Protein AF-W2TLB5-F1 (afdb_monomer_lite)

Structure (mmCIF, N/CA/C/O backbone):
data_AF-W2TLB5-F1
#
_entry.id   AF-W2TLB5-F1
#
loop_
_atom_site.group_PDB
_atom_site.id
_atom_site.type_symbol
_atom_site.label_atom_id
_atom_site.label_alt_id
_atom_site.label_comp_id
_atom_site.label_asym_id
_atom_site.label_entity_id
_atom_site.label_seq_id
_atom_site.pdbx_PDB_ins_code
_atom_site.Cartn_x
_atom_site.Cartn_y
_atom_site.Cartn_z
_atom_site.occupancy
_atom_site.B_iso_or_equiv
_atom_site.auth_seq_id
_atom_site.auth_comp_id
_atom_site.auth_asym_id
_atom_site.auth_atom_id
_atom_site.pdbx_PDB_model_num
ATOM 1 N N . MET A 1 1 ? 9.230 -9.023 -12.240 1.00 30.73 1 MET A N 1
ATOM 2 C CA . MET A 1 1 ? 8.510 -8.223 -13.247 1.00 30.73 1 MET A CA 1
ATOM 3 C C . MET A 1 1 ? 8.762 -6.782 -12.864 1.00 30.73 1 MET A C 1
ATOM 5 O O . MET A 1 1 ? 8.308 -6.363 -11.809 1.00 30.73 1 MET A O 1
ATOM 9 N N . GLU A 1 2 ? 9.669 -6.144 -13.596 1.00 26.75 2 GLU A N 1
ATOM 10 C CA . GLU A 1 2 ? 10.230 -4.822 -13.300 1.00 26.75 2 GLU A CA 1
ATOM 11 C C . GLU A 1 2 ? 9.150 -3.736 -13.333 1.00 26.75 2 GLU A C 1
ATOM 13 O O . GLU A 1 2 ? 8.448 -3.590 -14.330 1.00 26.75 2 GLU A O 1
ATOM 18 N N . LEU A 1 3 ? 9.046 -2.972 -12.246 1.00 31.08 3 LEU A N 1
ATOM 19 C CA . LEU A 1 3 ? 8.387 -1.671 -12.216 1.00 31.08 3 LEU A CA 1
ATOM 20 C C . LEU A 1 3 ? 9.500 -0.625 -12.317 1.00 31.08 3 LEU A C 1
ATOM 22 O O . LEU A 1 3 ? 10.243 -0.410 -11.364 1.00 31.08 3 LEU A O 1
ATOM 26 N N . LYS A 1 4 ? 9.658 -0.026 -13.499 1.00 30.33 4 LYS A N 1
ATOM 27 C CA . LYS A 1 4 ? 10.427 1.207 -13.677 1.00 30.33 4 LYS A CA 1
ATOM 28 C C . LYS A 1 4 ? 9.431 2.354 -13.724 1.00 30.33 4 LYS A C 1
ATOM 30 O O . LYS A 1 4 ? 8.693 2.474 -14.696 1.00 30.33 4 LYS A O 1
ATOM 35 N N . GLU A 1 5 ? 9.430 3.181 -12.691 1.00 35.03 5 GLU A N 1
ATOM 36 C CA . GLU A 1 5 ? 8.847 4.517 -12.741 1.00 35.03 5 GLU A CA 1
ATOM 37 C C . GLU A 1 5 ? 9.928 5.475 -12.228 1.00 35.03 5 GLU A C 1
ATOM 39 O O . GLU A 1 5 ? 10.358 5.386 -11.078 1.00 35.03 5 GLU A O 1
ATOM 44 N N . GLU A 1 6 ? 10.473 6.295 -13.127 1.00 36.09 6 GLU A N 1
ATOM 45 C CA . GLU A 1 6 ? 11.541 7.243 -12.809 1.00 36.09 6 GLU A CA 1
ATOM 46 C C . GLU A 1 6 ? 10.937 8.481 -12.132 1.00 36.09 6 GLU A C 1
ATOM 48 O O . GLU A 1 6 ? 10.129 9.193 -12.727 1.00 36.09 6 GLU A O 1
ATOM 53 N N . LEU A 1 7 ? 11.323 8.739 -10.880 1.00 37.72 7 LEU A N 1
ATOM 54 C CA . LEU A 1 7 ? 10.986 9.966 -10.154 1.00 37.72 7 LEU A CA 1
ATOM 55 C C . LEU A 1 7 ? 12.040 11.051 -10.444 1.00 37.72 7 LEU A C 1
ATOM 57 O O . LEU A 1 7 ? 13.230 10.795 -10.244 1.00 37.72 7 LEU A O 1
ATOM 61 N N . PRO A 1 8 ? 11.655 12.274 -10.859 1.00 39.88 8 PRO A N 1
ATOM 62 C CA . PRO A 1 8 ? 12.594 13.383 -10.954 1.00 39.88 8 PRO A CA 1
ATOM 63 C C . PRO A 1 8 ? 13.006 13.868 -9.558 1.00 39.88 8 PRO A C 1
ATOM 65 O O . PRO A 1 8 ? 12.183 14.049 -8.661 1.00 39.88 8 PRO A O 1
ATOM 68 N N . ALA A 1 9 ? 14.312 14.083 -9.399 1.00 42.25 9 ALA A N 1
ATOM 69 C CA . ALA A 1 9 ? 14.950 14.576 -8.190 1.00 42.25 9 ALA A CA 1
ATOM 70 C C . ALA A 1 9 ? 14.426 15.972 -7.799 1.00 42.25 9 ALA A C 1
ATOM 72 O O . ALA A 1 9 ? 14.805 16.981 -8.391 1.00 42.25 9 ALA A O 1
ATOM 73 N N . GLY A 1 10 ? 13.581 16.016 -6.769 1.00 33.44 10 GLY A N 1
ATOM 74 C CA . GLY A 1 10 ? 13.267 17.203 -5.979 1.00 33.44 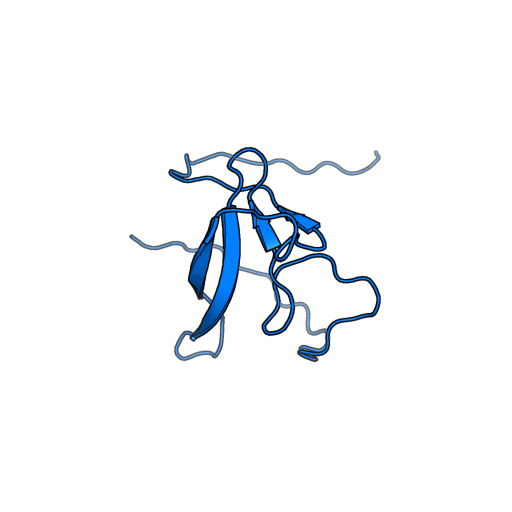10 GLY A CA 1
ATOM 75 C C . GLY A 1 10 ? 13.793 16.995 -4.564 1.00 33.44 10 GLY A C 1
ATOM 76 O O . GLY A 1 10 ? 13.237 16.225 -3.786 1.00 33.44 10 GLY A O 1
ATOM 77 N N . SER A 1 11 ? 14.923 17.618 -4.254 1.00 43.81 11 SER A N 1
ATOM 78 C CA . SER A 1 11 ? 15.571 17.578 -2.947 1.00 43.81 11 SER A CA 1
ATOM 79 C C . SER A 1 11 ? 14.804 18.425 -1.930 1.00 43.81 11 SER A C 1
ATOM 81 O O . SER A 1 11 ? 15.080 19.615 -1.817 1.00 43.81 11 SER A O 1
ATOM 83 N N . GLU A 1 12 ? 13.884 17.814 -1.175 1.00 36.16 12 GLU A N 1
ATOM 84 C CA . GLU A 1 12 ? 13.192 18.442 -0.038 1.00 36.16 12 GLU A CA 1
ATOM 85 C C . GLU A 1 12 ? 13.002 17.420 1.108 1.00 36.16 12 GLU A C 1
ATOM 87 O O . GLU A 1 12 ? 12.168 16.526 1.043 1.00 36.16 12 GLU A O 1
ATOM 92 N N . ASN A 1 13 ? 13.849 17.532 2.138 1.00 32.00 13 ASN A N 1
ATOM 93 C CA . ASN A 1 13 ? 13.729 17.000 3.507 1.00 32.00 13 ASN A CA 1
ATOM 94 C C . ASN A 1 13 ? 12.941 15.685 3.726 1.00 32.00 13 ASN A C 1
ATOM 96 O O . ASN A 1 13 ? 11.763 15.693 4.078 1.00 32.00 13 ASN A O 1
ATOM 100 N N . VAL A 1 14 ? 13.644 14.544 3.715 1.00 37.28 14 VAL A N 1
ATOM 101 C CA . VAL A 1 14 ? 13.158 13.290 4.326 1.00 37.28 14 VAL A CA 1
ATOM 102 C C . VAL A 1 14 ? 13.305 13.384 5.850 1.00 37.28 14 VAL A C 1
ATOM 104 O O . VAL A 1 14 ? 14.133 12.724 6.476 1.00 37.28 14 VAL A O 1
ATOM 107 N N . THR A 1 15 ? 12.502 14.234 6.482 1.00 31.31 15 THR A N 1
ATOM 108 C CA . THR A 1 15 ? 12.204 14.089 7.907 1.00 31.31 15 THR A CA 1
ATOM 109 C C . THR A 1 15 ? 11.056 13.102 8.027 1.00 31.31 15 THR A C 1
ATOM 111 O O . THR A 1 15 ? 9.914 13.426 7.723 1.00 31.31 15 THR A O 1
ATOM 114 N N . GLY A 1 16 ? 11.350 11.887 8.495 1.00 42.69 16 GLY A N 1
ATOM 115 C CA . GLY A 1 16 ? 10.364 10.854 8.848 1.00 42.69 16 GLY A CA 1
ATOM 116 C C . GLY A 1 16 ? 9.481 11.218 10.052 1.00 42.69 16 GLY A C 1
ATOM 117 O O . GLY A 1 16 ? 9.102 10.342 10.825 1.00 42.69 16 GLY A O 1
ATOM 118 N N . GLN A 1 17 ? 9.192 12.504 10.248 1.00 39.25 17 GLN A N 1
ATOM 119 C CA . GLN A 1 17 ? 8.313 13.020 11.282 1.00 39.25 17 GLN A CA 1
ATOM 120 C C . GLN A 1 17 ? 6.963 13.355 10.661 1.00 39.25 17 GLN A C 1
ATOM 122 O O . GLN A 1 17 ? 6.856 14.148 9.732 1.00 39.25 17 GLN A O 1
ATOM 127 N N . CYS A 1 18 ? 5.931 12.707 11.197 1.00 47.97 18 CYS A N 1
ATOM 128 C CA . CYS A 1 18 ? 4.541 12.901 10.819 1.00 47.97 18 CYS A CA 1
ATOM 129 C C . CYS A 1 18 ? 4.168 14.383 11.003 1.00 47.97 18 CYS A C 1
ATOM 131 O O . CYS A 1 18 ? 3.983 14.845 12.132 1.00 47.97 18 CYS A O 1
ATOM 133 N N . GLU A 1 19 ? 4.082 15.143 9.910 1.00 56.66 19 GLU A N 1
ATOM 134 C CA . GLU A 1 19 ? 3.587 16.517 9.962 1.00 56.66 19 GLU A CA 1
ATOM 135 C C . GLU A 1 19 ? 2.159 16.524 10.523 1.00 56.66 19 GLU A C 1
ATOM 137 O O . GLU A 1 19 ? 1.357 15.626 10.237 1.00 56.66 19 GLU A O 1
ATOM 142 N N . LYS A 1 20 ? 1.825 17.529 11.347 1.00 52.38 20 LYS A N 1
ATOM 143 C CA . LYS A 1 20 ? 0.498 17.693 11.968 1.00 52.38 20 LYS A CA 1
ATOM 144 C C . LYS A 1 20 ? -0.572 17.908 10.887 1.00 52.38 20 LYS A C 1
ATOM 146 O O . LYS A 1 20 ? -0.959 19.030 10.592 1.00 52.38 20 LYS A O 1
ATOM 151 N N . GLY A 1 21 ? -1.049 16.820 10.292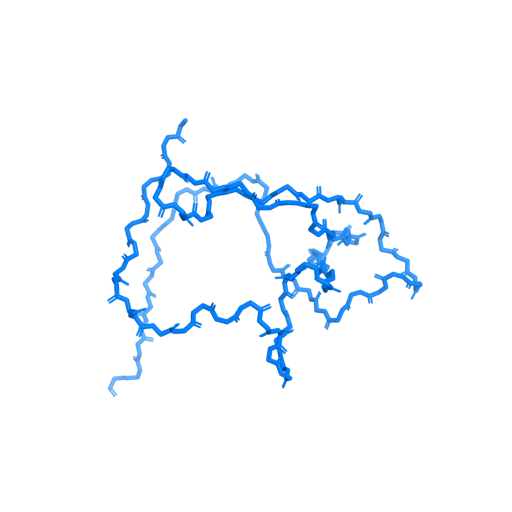 1.00 60.75 21 GLY A N 1
ATOM 152 C CA . GLY A 1 21 ? -1.970 16.839 9.155 1.00 60.75 21 GLY A CA 1
ATOM 153 C C . GLY A 1 21 ? -1.799 15.669 8.187 1.00 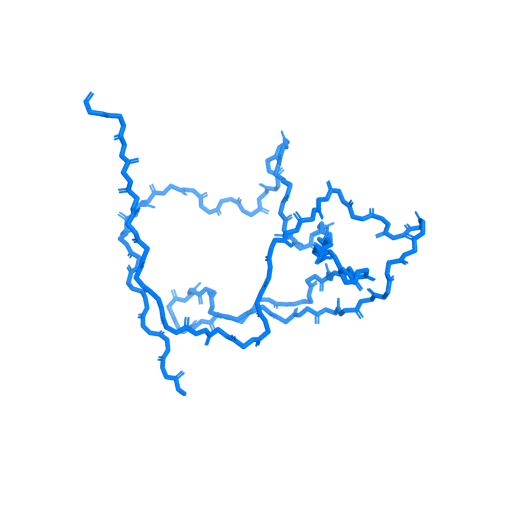60.75 21 GLY A C 1
ATOM 154 O O . GLY A 1 21 ? -2.691 15.435 7.371 1.00 60.75 21 GLY A O 1
ATOM 155 N N . PHE A 1 22 ? -0.714 14.896 8.291 1.00 69.25 22 PHE A N 1
ATOM 156 C CA . PHE A 1 22 ? -0.448 13.791 7.378 1.00 69.25 22 PHE A CA 1
ATOM 157 C C . PHE A 1 22 ? -1.382 12.596 7.632 1.00 69.25 22 PHE A C 1
ATOM 159 O O . PHE A 1 22 ? -1.288 11.870 8.621 1.00 69.25 22 PHE A O 1
ATOM 166 N N . ARG A 1 23 ? -2.324 12.391 6.709 1.00 71.38 23 ARG A N 1
ATOM 167 C CA . ARG A 1 23 ? -3.390 11.375 6.776 1.00 71.38 23 ARG A CA 1
ATOM 168 C C . ARG A 1 23 ? -3.109 10.177 5.860 1.00 71.38 23 ARG A C 1
ATOM 170 O O . ARG A 1 23 ? -3.998 9.714 5.154 1.00 71.38 23 ARG A O 1
ATOM 177 N N . ARG A 1 24 ? -1.864 9.700 5.814 1.00 79.69 24 ARG A N 1
ATOM 178 C CA . ARG A 1 24 ? -1.468 8.500 5.046 1.00 79.69 24 ARG A CA 1
ATOM 179 C C . ARG A 1 24 ? -0.758 7.494 5.960 1.00 79.69 24 ARG A C 1
ATOM 181 O O . ARG A 1 24 ? -0.639 7.742 7.160 1.00 79.69 24 ARG A O 1
ATOM 188 N N . LEU A 1 25 ? -0.365 6.348 5.403 1.00 81.31 25 LEU A N 1
ATOM 189 C CA . LEU A 1 25 ? 0.356 5.298 6.124 1.00 81.31 25 LEU A CA 1
ATOM 190 C C . LEU A 1 25 ? 1.715 5.824 6.598 1.00 81.31 25 LEU A C 1
ATOM 192 O O . LEU A 1 25 ? 2.484 6.349 5.794 1.00 81.31 25 LEU A O 1
ATOM 196 N N . THR A 1 26 ? 2.008 5.661 7.885 1.00 82.44 26 THR A N 1
ATOM 197 C CA . THR A 1 26 ? 3.341 5.893 8.461 1.00 82.44 26 THR A CA 1
ATOM 198 C C . THR A 1 26 ? 3.678 4.764 9.434 1.00 82.44 26 THR A C 1
ATOM 200 O O . THR A 1 26 ? 2.831 3.914 9.716 1.00 82.44 26 THR A O 1
ATOM 203 N N . LYS A 1 27 ? 4.908 4.744 9.964 1.00 79.44 27 LYS A N 1
ATOM 204 C CA . LYS A 1 27 ? 5.334 3.753 10.971 1.00 79.44 27 LYS A CA 1
ATOM 205 C C . LYS A 1 27 ? 4.412 3.729 12.193 1.00 79.44 27 LYS A C 1
ATOM 207 O O . LYS A 1 27 ? 4.092 2.656 12.689 1.00 79.44 27 LYS A O 1
ATOM 212 N N . ASP A 1 28 ? 3.921 4.897 12.596 1.00 80.31 28 ASP A N 1
ATOM 213 C CA . ASP A 1 28 ? 3.097 5.057 13.797 1.00 80.31 28 ASP A CA 1
ATOM 214 C C . ASP A 1 28 ? 1.599 5.211 13.492 1.00 80.31 28 ASP A C 1
ATOM 216 O O . ASP A 1 28 ? 0.773 5.223 14.406 1.00 80.31 28 ASP A O 1
ATOM 220 N N . GLN A 1 29 ? 1.225 5.362 12.216 1.00 84.00 29 GLN A N 1
ATOM 221 C CA . GLN A 1 29 ? -0.153 5.615 11.809 1.00 84.00 29 GLN A CA 1
ATOM 222 C C . GLN A 1 29 ? -0.667 4.532 10.859 1.00 84.00 29 GLN A C 1
ATOM 224 O O . GLN A 1 29 ? -0.233 4.475 9.705 1.00 84.00 29 GLN A O 1
ATOM 229 N N . PRO A 1 30 ? -1.659 3.735 11.291 1.00 88.12 30 PRO A N 1
ATOM 230 C CA . PRO A 1 30 ? -2.312 2.785 10.413 1.00 88.12 30 PRO A CA 1
ATOM 231 C C . PRO A 1 30 ? -3.250 3.487 9.429 1.00 88.12 30 PRO A C 1
ATOM 233 O O . PRO A 1 30 ? -3.785 4.570 9.702 1.00 88.12 30 PRO A O 1
ATOM 236 N N . VAL A 1 31 ? -3.485 2.847 8.284 1.00 91.31 31 VAL A N 1
ATOM 237 C CA . VAL A 1 31 ? -4.388 3.354 7.244 1.00 91.31 31 VAL A CA 1
ATOM 238 C C . VAL A 1 31 ? -5.446 2.319 6.889 1.00 91.31 31 VAL A C 1
ATOM 240 O O . VAL A 1 31 ? -5.173 1.122 6.860 1.00 91.31 31 VAL A O 1
ATOM 243 N N . GLY A 1 32 ? -6.662 2.774 6.607 1.00 91.06 32 GLY A N 1
ATOM 244 C CA . GLY A 1 32 ? -7.733 1.913 6.124 1.00 91.06 32 GLY A CA 1
ATOM 245 C C . GLY A 1 32 ? -7.704 1.771 4.609 1.00 91.06 32 GLY A C 1
ATOM 246 O O . GLY A 1 32 ? -7.465 2.739 3.885 1.00 91.06 32 GLY A O 1
ATOM 247 N N . LEU A 1 33 ? -8.016 0.583 4.112 1.00 88.69 33 LEU A N 1
ATOM 248 C CA . LEU A 1 33 ? -8.310 0.374 2.702 1.00 88.69 33 LEU A CA 1
ATOM 249 C C . LEU A 1 33 ? -9.787 0.659 2.440 1.00 88.69 33 LEU A C 1
ATOM 251 O O . LEU A 1 33 ? -10.683 0.119 3.100 1.00 88.69 33 LEU A O 1
ATOM 255 N N . LYS A 1 34 ? -10.045 1.548 1.480 1.00 86.06 34 LYS A N 1
ATOM 256 C CA . LYS A 1 34 ? -11.404 1.986 1.160 1.00 86.06 34 LYS A CA 1
ATOM 257 C C . LYS A 1 34 ? -12.250 0.804 0.663 1.00 86.06 34 LYS A C 1
ATOM 259 O O . LYS A 1 34 ? -11.793 0.009 -0.156 1.00 86.06 34 LYS A O 1
ATOM 264 N N . TYR A 1 35 ? -13.488 0.729 1.156 1.00 87.62 35 TYR A N 1
ATOM 265 C CA . TYR A 1 35 ? -14.541 -0.223 0.760 1.00 87.62 35 TYR A CA 1
ATOM 266 C C . TYR A 1 35 ? -14.332 -1.707 1.094 1.00 87.62 35 TYR A C 1
ATOM 268 O O . TYR A 1 35 ? -15.217 -2.500 0.794 1.00 87.62 35 TYR A O 1
ATOM 276 N N . ILE A 1 36 ? -13.229 -2.093 1.743 1.00 88.12 36 ILE A N 1
ATOM 277 C CA . ILE A 1 36 ? -12.978 -3.505 2.092 1.00 88.12 36 ILE A CA 1
ATOM 278 C C . ILE A 1 36 ? -12.934 -3.797 3.592 1.00 88.12 36 ILE A C 1
ATOM 280 O O . ILE A 1 36 ? -12.876 -4.958 3.978 1.00 88.12 36 ILE A O 1
ATOM 284 N N . GLY A 1 37 ? -12.952 -2.766 4.444 1.00 88.56 37 GLY A N 1
ATOM 285 C CA . GLY A 1 37 ? -12.948 -2.955 5.898 1.00 88.56 37 GLY A CA 1
ATOM 286 C C . GLY A 1 37 ? -11.654 -3.576 6.429 1.00 88.56 37 GLY A C 1
ATOM 287 O O . GLY A 1 37 ? -11.695 -4.349 7.379 1.00 88.56 37 GLY A O 1
ATOM 288 N N . ILE A 1 38 ? -10.510 -3.257 5.818 1.00 90.06 38 ILE A N 1
ATOM 289 C CA . ILE A 1 38 ? -9.185 -3.712 6.259 1.00 90.06 38 ILE A CA 1
ATOM 290 C C . ILE A 1 38 ? -8.357 -2.506 6.694 1.00 90.06 38 ILE A C 1
ATOM 292 O O . ILE A 1 38 ? -8.350 -1.473 6.023 1.00 90.06 38 ILE A O 1
ATOM 296 N N . VAL A 1 39 ? -7.635 -2.660 7.799 1.00 91.44 39 VAL A N 1
ATOM 297 C CA . VAL A 1 39 ? -6.656 -1.712 8.329 1.00 91.44 39 VAL A CA 1
ATOM 298 C C . VAL A 1 39 ? -5.255 -2.279 8.123 1.00 91.44 39 VAL A C 1
ATOM 300 O O . VAL A 1 39 ? -4.998 -3.448 8.415 1.00 91.44 39 VAL A O 1
ATOM 303 N N . LEU A 1 40 ? -4.353 -1.456 7.595 1.00 91.00 40 LEU A N 1
ATOM 304 C CA . LEU A 1 40 ? -2.957 -1.797 7.358 1.00 91.00 40 LEU A CA 1
ATOM 305 C C . LEU A 1 40 ? -2.056 -1.115 8.385 1.00 91.00 40 LEU A C 1
ATOM 307 O O . LEU A 1 40 ? -2.071 0.112 8.513 1.00 91.00 40 LEU A O 1
ATOM 311 N N . ASN A 1 41 ? -1.213 -1.917 9.032 1.00 89.50 41 ASN A N 1
ATOM 312 C CA . ASN A 1 41 ? -0.151 -1.450 9.920 1.00 89.50 41 ASN A CA 1
ATOM 313 C C . ASN A 1 41 ? 1.200 -1.709 9.257 1.00 89.50 41 ASN A C 1
ATOM 315 O O . ASN A 1 41 ? 1.470 -2.832 8.824 1.00 89.50 41 ASN A O 1
ATOM 319 N N . LEU A 1 42 ? 2.061 -0.696 9.192 1.00 88.94 42 LEU A N 1
ATOM 320 C CA . LEU A 1 42 ? 3.395 -0.855 8.625 1.00 88.94 42 LEU A CA 1
ATOM 321 C C . LEU A 1 42 ? 4.266 -1.714 9.551 1.00 88.94 42 LEU A C 1
ATOM 323 O O . LEU A 1 42 ? 4.389 -1.428 10.736 1.00 88.94 42 LEU A O 1
ATOM 327 N N . ILE A 1 43 ? 4.861 -2.778 9.007 1.00 89.44 43 ILE A N 1
ATOM 328 C CA . ILE A 1 43 ? 5.826 -3.619 9.730 1.00 89.44 43 ILE A CA 1
ATOM 329 C C . ILE A 1 43 ? 7.237 -3.148 9.401 1.00 89.44 43 ILE A C 1
ATOM 331 O O . ILE A 1 43 ? 8.045 -2.915 10.296 1.00 89.44 43 ILE A O 1
ATOM 335 N N . ARG A 1 44 ? 7.547 -3.050 8.104 1.00 86.38 44 ARG A N 1
ATOM 336 C CA . ARG A 1 44 ? 8.855 -2.600 7.628 1.00 86.38 44 ARG A CA 1
ATOM 337 C C . ARG A 1 44 ? 8.798 -2.105 6.192 1.00 86.38 44 ARG A C 1
ATOM 339 O O . ARG A 1 44 ? 8.027 -2.609 5.376 1.00 86.38 44 ARG A O 1
ATOM 346 N N . GLU A 1 45 ? 9.684 -1.173 5.900 1.00 89.00 45 GLU A N 1
ATOM 347 C CA . GLU A 1 45 ? 10.005 -0.716 4.553 1.00 89.00 45 GLU A CA 1
ATOM 348 C C . GLU A 1 45 ? 11.124 -1.604 3.996 1.00 89.00 45 GLU A C 1
ATOM 350 O O . GLU A 1 45 ? 12.050 -1.976 4.722 1.00 89.00 45 GLU A O 1
ATOM 355 N N . VAL A 1 46 ? 11.019 -1.992 2.729 1.00 89.06 46 VAL A N 1
ATOM 356 C CA . VAL A 1 46 ? 12.077 -2.693 2.000 1.00 89.06 46 VAL A CA 1
ATOM 357 C C . VAL A 1 46 ? 12.696 -1.691 1.036 1.00 89.06 46 VAL A C 1
ATOM 359 O O . VAL A 1 46 ? 12.027 -1.192 0.127 1.00 89.06 46 VAL A O 1
ATOM 362 N N . THR A 1 47 ? 13.969 -1.389 1.273 1.00 91.12 47 THR A N 1
ATOM 363 C CA . THR A 1 47 ? 14.751 -0.441 0.482 1.00 91.12 47 THR A CA 1
ATOM 364 C C . THR A 1 47 ? 15.683 -1.162 -0.481 1.00 91.12 47 THR A C 1
ATOM 366 O O . THR A 1 47 ? 16.165 -2.259 -0.184 1.00 91.12 47 THR A O 1
ATOM 369 N N . ASP A 1 48 ? 15.952 -0.539 -1.623 1.00 89.38 48 ASP A N 1
ATOM 370 C CA . ASP A 1 48 ? 16.993 -0.976 -2.552 1.00 89.38 48 ASP A CA 1
ATOM 371 C C . ASP A 1 48 ? 18.410 -0.636 -2.032 1.00 89.38 48 ASP A C 1
ATOM 373 O O . ASP A 1 48 ? 18.593 -0.103 -0.934 1.00 89.38 48 ASP A O 1
ATOM 377 N N . ALA A 1 49 ? 19.433 -0.943 -2.837 1.00 89.25 49 ALA A N 1
ATOM 378 C CA . ALA A 1 49 ? 20.830 -0.626 -2.526 1.00 89.25 49 ALA A CA 1
ATOM 379 C C . ALA A 1 49 ? 21.135 0.887 -2.499 1.00 89.25 49 ALA A C 1
ATOM 381 O O . ALA A 1 49 ? 22.168 1.289 -1.967 1.00 89.25 49 ALA A O 1
ATOM 382 N N . PHE A 1 50 ? 20.253 1.713 -3.062 1.00 87.31 50 PHE A N 1
ATOM 383 C CA . PHE A 1 50 ? 20.366 3.168 -3.133 1.00 87.31 50 PHE A CA 1
ATOM 384 C C . PHE A 1 50 ? 19.549 3.875 -2.036 1.00 87.31 50 PHE A C 1
ATOM 386 O O . PHE A 1 50 ? 19.600 5.098 -1.930 1.00 87.31 50 PHE A O 1
ATOM 393 N N . GLY A 1 51 ? 18.829 3.120 -1.198 1.00 84.06 51 GLY A N 1
ATOM 394 C CA . GLY A 1 51 ? 18.000 3.638 -0.111 1.00 84.06 51 GLY A CA 1
ATOM 395 C C . GLY A 1 51 ? 16.567 4.005 -0.509 1.00 84.06 51 GLY A C 1
ATOM 396 O O . GLY A 1 51 ? 15.837 4.540 0.326 1.00 84.06 51 GLY A O 1
ATOM 397 N N . ASN A 1 52 ? 16.126 3.704 -1.733 1.00 87.38 52 ASN A N 1
ATOM 398 C CA . ASN A 1 52 ? 14.757 3.977 -2.173 1.00 87.38 52 ASN A CA 1
ATOM 399 C C . ASN A 1 52 ? 13.805 2.878 -1.697 1.00 87.38 52 ASN A C 1
ATOM 401 O O . ASN A 1 52 ? 14.082 1.686 -1.853 1.00 87.38 52 ASN A O 1
ATOM 405 N N . VAL A 1 53 ? 12.655 3.268 -1.143 1.00 86.19 53 VAL A N 1
ATOM 406 C CA . VAL A 1 53 ? 11.611 2.327 -0.714 1.00 86.19 53 VAL A CA 1
ATOM 407 C C . VAL A 1 53 ? 10.846 1.827 -1.939 1.00 86.19 53 VAL A C 1
ATOM 409 O O . VAL A 1 53 ? 10.126 2.597 -2.567 1.00 86.19 53 VAL A O 1
ATOM 412 N N . HIS A 1 54 ? 10.965 0.536 -2.253 1.00 87.62 54 HIS A N 1
ATOM 413 C CA . HIS A 1 54 ? 10.239 -0.085 -3.373 1.00 87.62 54 HIS A CA 1
ATOM 414 C C . HIS A 1 54 ? 9.095 -1.003 -2.909 1.00 87.62 54 HIS A C 1
ATOM 416 O O . HIS A 1 54 ? 8.143 -1.244 -3.647 1.00 87.62 54 HIS A O 1
ATOM 422 N N . GLU A 1 55 ? 9.140 -1.514 -1.677 1.00 88.38 55 GLU A N 1
ATOM 423 C CA . GLU A 1 55 ? 8.081 -2.375 -1.143 1.00 88.38 55 GLU A CA 1
ATOM 424 C C . GLU A 1 55 ? 7.807 -2.052 0.329 1.00 88.38 55 GLU A C 1
ATOM 426 O O . GLU A 1 55 ? 8.716 -1.796 1.121 1.00 88.38 55 GLU A O 1
ATOM 431 N N . LEU A 1 56 ? 6.530 -2.101 0.712 1.00 89.75 56 LEU A N 1
ATOM 432 C CA . LEU A 1 56 ? 6.088 -1.971 2.096 1.00 89.75 56 LEU A CA 1
ATOM 433 C C . LEU A 1 56 ? 5.525 -3.303 2.577 1.00 89.75 56 LEU A C 1
ATOM 435 O O . LEU A 1 56 ? 4.532 -3.800 2.043 1.00 89.75 56 LEU A O 1
ATOM 439 N N . ARG A 1 57 ? 6.108 -3.859 3.642 1.00 90.94 57 ARG A N 1
ATOM 440 C CA . ARG A 1 57 ? 5.510 -5.003 4.334 1.00 90.94 57 ARG A CA 1
ATOM 441 C C . ARG A 1 57 ? 4.571 -4.505 5.410 1.00 90.94 57 ARG A C 1
ATOM 443 O O . ARG A 1 57 ? 4.992 -3.855 6.368 1.00 90.94 57 ARG A O 1
ATOM 450 N N . VAL A 1 58 ? 3.304 -4.856 5.259 1.00 92.06 58 VAL A N 1
ATOM 451 C CA . VAL A 1 58 ? 2.217 -4.425 6.135 1.00 92.06 58 VAL A CA 1
ATOM 452 C C . VAL A 1 58 ? 1.517 -5.627 6.761 1.00 92.06 58 VAL A C 1
ATOM 454 O O . VAL A 1 58 ? 1.464 -6.710 6.178 1.00 92.06 58 VAL A O 1
ATOM 457 N N . ARG A 1 59 ? 0.961 -5.439 7.957 1.00 91.56 59 ARG A N 1
ATOM 458 C CA . ARG A 1 59 ? 0.009 -6.367 8.568 1.00 91.56 59 ARG A CA 1
ATOM 459 C C . ARG A 1 59 ? -1.399 -5.889 8.235 1.00 91.56 59 ARG A C 1
ATOM 461 O O . ARG A 1 59 ? -1.735 -4.752 8.553 1.00 91.56 59 ARG A O 1
ATOM 468 N N . ALA A 1 60 ? -2.208 -6.762 7.646 1.00 91.44 60 ALA A N 1
ATOM 469 C CA . ALA A 1 60 ? -3.627 -6.520 7.419 1.00 91.44 60 ALA A CA 1
ATOM 470 C C . ALA A 1 60 ? -4.455 -7.031 8.604 1.00 91.44 60 ALA A C 1
ATOM 472 O O . ALA A 1 60 ? -4.268 -8.162 9.056 1.00 91.44 60 ALA A O 1
ATOM 473 N N . LEU A 1 61 ? -5.357 -6.193 9.104 1.00 92.19 61 LEU A N 1
ATOM 474 C CA . LEU A 1 61 ? -6.280 -6.491 10.197 1.00 92.19 61 LEU A CA 1
ATOM 475 C C . LEU A 1 61 ? -7.707 -6.110 9.778 1.00 92.19 61 LEU A C 1
ATOM 477 O O . LEU A 1 61 ? -7.875 -5.136 9.045 1.00 92.19 61 LEU A O 1
ATOM 481 N N . PRO A 1 62 ? -8.742 -6.836 10.225 1.00 91.94 62 PRO A N 1
ATOM 482 C CA . PRO A 1 62 ? -10.123 -6.420 10.002 1.00 91.94 62 PRO A CA 1
ATOM 483 C C . PRO A 1 62 ? -10.412 -5.111 10.747 1.00 91.94 62 PRO A C 1
ATOM 485 O O . PRO A 1 62 ? -9.939 -4.916 11.867 1.00 91.94 62 PRO A O 1
ATOM 488 N N . LEU A 1 63 ? -11.188 -4.221 10.131 1.00 90.88 63 LEU A N 1
ATOM 489 C CA . LEU A 1 63 ? -11.634 -2.968 10.736 1.00 90.88 63 LEU A CA 1
ATOM 490 C C . LEU A 1 63 ? -12.608 -3.253 11.886 1.00 90.88 63 LEU A C 1
ATOM 492 O O . LEU A 1 63 ? -13.640 -3.893 11.699 1.00 90.88 63 LEU A O 1
ATOM 496 N N . THR A 1 64 ? -12.282 -2.734 13.061 1.00 90.62 64 THR A N 1
ATOM 497 C CA . THR A 1 64 ? -13.104 -2.720 14.271 1.00 90.62 64 THR A CA 1
ATOM 498 C C . THR A 1 64 ? -13.233 -1.278 14.765 1.00 90.62 64 THR A C 1
ATOM 500 O O . THR A 1 64 ? -12.467 -0.398 14.365 1.00 90.62 64 THR A O 1
ATOM 503 N N . GLU A 1 65 ? -14.188 -1.008 15.657 1.00 85.50 65 GLU A N 1
ATOM 504 C CA . GLU A 1 65 ? -14.333 0.330 16.255 1.00 85.50 65 GLU A CA 1
ATOM 505 C C . GLU A 1 65 ? -13.083 0.749 17.053 1.00 85.50 65 GLU A C 1
ATOM 507 O O . GLU A 1 65 ? -12.745 1.929 17.113 1.00 85.50 65 GLU A O 1
ATOM 512 N N . GLU A 1 66 ? -12.349 -0.223 17.599 1.00 87.50 66 GLU A N 1
ATOM 513 C CA . GLU A 1 66 ? -11.130 -0.019 18.391 1.00 87.50 66 GLU A CA 1
ATOM 514 C C . GLU A 1 66 ? -9.907 0.336 17.533 1.00 87.50 66 GLU A C 1
ATOM 516 O O . GLU A 1 66 ? -9.024 1.062 17.985 1.00 87.50 66 GLU A O 1
ATOM 521 N N . ASN A 1 67 ? -9.838 -0.160 16.291 1.00 86.31 67 ASN A N 1
ATOM 522 C CA . ASN A 1 67 ? -8.683 0.020 15.403 1.00 86.31 67 ASN A CA 1
ATOM 523 C C . ASN A 1 67 ? -8.946 0.993 14.240 1.00 86.31 67 ASN A C 1
ATOM 525 O O . ASN A 1 67 ? -8.228 0.992 13.235 1.00 86.31 67 ASN A O 1
ATOM 529 N N . LYS A 1 68 ? -9.969 1.841 14.386 1.00 86.38 68 LYS A N 1
ATOM 530 C CA . LYS A 1 68 ? -10.433 2.771 13.358 1.00 86.38 68 LYS A CA 1
ATOM 531 C C . LYS A 1 68 ? -9.310 3.716 12.895 1.00 86.38 68 LYS A C 1
ATOM 533 O O . LYS A 1 68 ? -8.835 4.544 13.677 1.00 86.38 68 LYS A O 1
ATOM 538 N N . PRO A 1 69 ? -8.889 3.642 11.619 1.00 86.50 69 PRO A N 1
ATOM 539 C CA . PRO A 1 69 ? -7.781 4.437 11.117 1.00 86.50 69 PRO A CA 1
ATOM 540 C C . PRO A 1 69 ? -8.204 5.894 10.912 1.00 86.50 69 PRO A C 1
ATOM 542 O O . PRO A 1 69 ? -9.361 6.202 10.623 1.00 86.50 69 PRO A O 1
ATOM 545 N N . LYS A 1 70 ? -7.233 6.809 10.990 1.00 85.25 70 LYS A N 1
ATOM 546 C CA . LYS A 1 70 ? -7.462 8.253 10.788 1.00 85.25 70 LYS A CA 1
ATOM 547 C C . LYS A 1 70 ? -7.789 8.618 9.337 1.00 85.25 70 LYS A C 1
ATOM 549 O O . LYS A 1 70 ? -8.240 9.730 9.069 1.00 85.25 70 LYS A O 1
ATOM 554 N N . ALA A 1 71 ? -7.513 7.712 8.402 1.00 87.56 71 ALA A N 1
ATOM 555 C CA . ALA A 1 71 ? -7.678 7.941 6.980 1.00 87.56 71 ALA A CA 1
ATOM 556 C C . ALA A 1 71 ? -7.900 6.638 6.216 1.00 87.56 71 ALA A C 1
ATOM 558 O O . ALA A 1 71 ? -7.450 5.571 6.638 1.00 87.56 71 ALA A O 1
ATOM 559 N N . PHE A 1 72 ? -8.546 6.766 5.059 1.00 88.94 72 PHE A N 1
ATOM 560 C 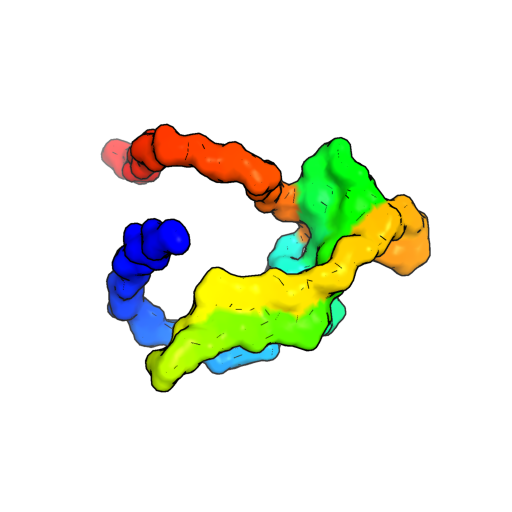CA . PHE A 1 72 ? -8.738 5.684 4.104 1.00 88.94 72 PHE A CA 1
ATOM 561 C C . PHE A 1 72 ? -8.078 6.039 2.775 1.00 88.94 72 PHE A C 1
ATOM 563 O O . PHE A 1 72 ? -8.257 7.152 2.278 1.00 88.94 72 PHE A O 1
ATOM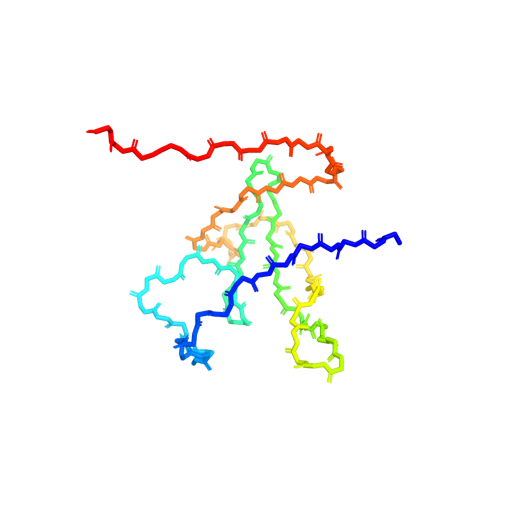 570 N N . VAL A 1 73 ? -7.344 5.091 2.195 1.00 89.00 73 VAL A N 1
ATOM 571 C CA . VAL A 1 73 ? -6.665 5.248 0.901 1.00 89.00 73 VAL A CA 1
ATOM 572 C C . VAL A 1 73 ? -7.292 4.359 -0.167 1.00 89.00 73 VAL A C 1
ATOM 574 O O . VAL A 1 73 ? -7.882 3.313 0.121 1.00 89.00 73 VAL A O 1
ATOM 577 N N . HIS A 1 74 ? -7.177 4.809 -1.415 1.00 88.81 74 HIS A N 1
ATOM 578 C CA . HIS A 1 74 ? -7.500 4.002 -2.585 1.00 88.81 74 HIS A CA 1
ATOM 579 C C . HIS A 1 74 ? -6.434 2.923 -2.793 1.00 88.81 74 HIS A C 1
ATOM 581 O O . HIS A 1 74 ? -5.279 3.100 -2.411 1.00 88.81 74 HIS A O 1
ATOM 587 N N . TRP A 1 75 ? -6.840 1.800 -3.378 1.00 89.25 75 TRP A N 1
ATOM 588 C CA . TRP A 1 75 ? -5.982 0.643 -3.590 1.00 89.25 75 TRP A CA 1
ATOM 589 C C . TRP A 1 75 ? -6.431 -0.123 -4.829 1.00 89.25 75 TRP A C 1
ATOM 591 O O . TRP A 1 75 ? -7.567 0.024 -5.286 1.00 89.25 75 TRP A O 1
ATOM 601 N N . VAL A 1 76 ? -5.527 -0.943 -5.352 1.00 88.62 76 VAL A N 1
ATOM 602 C CA . VAL A 1 76 ? -5.767 -1.821 -6.495 1.00 88.62 76 VAL A CA 1
ATOM 603 C C . VAL A 1 76 ? -5.088 -3.158 -6.197 1.00 88.62 76 VAL A C 1
ATOM 605 O O . VAL A 1 76 ? -3.926 -3.172 -5.801 1.00 88.62 76 VAL A O 1
ATOM 608 N N . SER A 1 77 ? -5.804 -4.277 -6.342 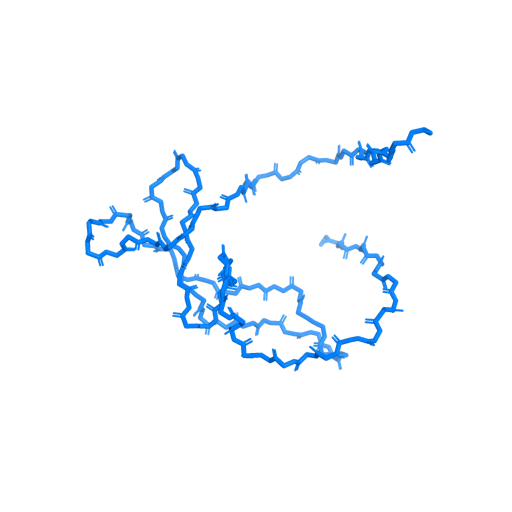1.00 85.69 77 SER A N 1
ATOM 609 C CA . SER A 1 77 ? -5.256 -5.632 -6.134 1.00 85.69 77 SER A CA 1
ATOM 610 C C . SER A 1 77 ? -4.437 -6.121 -7.324 1.00 85.69 77 SER A C 1
ATOM 612 O O . SER A 1 77 ? -3.376 -6.712 -7.159 1.00 85.69 77 SER A O 1
ATOM 614 N N . SER A 1 78 ? -4.963 -5.895 -8.526 1.00 87.44 78 SER A N 1
ATOM 615 C CA . SER A 1 78 ? -4.370 -6.293 -9.794 1.00 87.44 78 SER A CA 1
ATOM 616 C C . SER A 1 78 ? -4.315 -5.055 -10.686 1.00 87.44 78 SER A C 1
ATOM 618 O O . SER A 1 78 ? -5.339 -4.667 -11.254 1.00 87.44 78 SER A O 1
ATOM 620 N N . PRO A 1 79 ? -3.171 -4.354 -10.720 1.00 85.50 79 PRO A N 1
ATOM 621 C CA . PRO A 1 79 ? -3.043 -3.145 -11.514 1.00 85.50 79 PRO A CA 1
ATOM 622 C C . PRO A 1 79 ? -3.078 -3.487 -13.005 1.00 85.50 79 PRO A C 1
ATOM 624 O O . PRO A 1 79 ? -2.370 -4.381 -13.465 1.00 85.50 79 PRO A O 1
ATOM 627 N N . ALA A 1 80 ? -3.897 -2.752 -13.755 1.00 88.44 80 ALA A N 1
ATOM 628 C CA . ALA A 1 80 ? -3.872 -2.749 -15.211 1.00 88.44 80 ALA A CA 1
ATOM 629 C C . ALA A 1 80 ? -3.029 -1.566 -15.704 1.00 88.44 80 ALA A C 1
ATOM 631 O O . ALA A 1 80 ? -3.017 -0.505 -15.078 1.00 88.44 80 ALA A O 1
ATOM 632 N N . THR A 1 81 ? -2.338 -1.735 -16.830 1.00 91.69 81 THR A N 1
ATOM 633 C CA . THR A 1 81 ? -1.566 -0.650 -17.444 1.00 91.69 81 THR A CA 1
ATOM 634 C C . THR A 1 81 ? -2.516 0.412 -17.993 1.00 91.69 81 THR A C 1
ATOM 636 O O . THR A 1 81 ? -3.399 0.103 -18.792 1.00 91.69 81 THR A O 1
ATOM 639 N N . ALA A 1 82 ? -2.334 1.661 -17.568 1.00 89.62 82 ALA A N 1
ATOM 640 C CA . ALA A 1 82 ? -3.141 2.796 -17.999 1.00 89.62 82 ALA A CA 1
ATOM 641 C C . ALA A 1 82 ? -2.272 4.054 -18.142 1.00 89.62 82 ALA A C 1
ATOM 643 O O . ALA A 1 82 ? -1.288 4.218 -17.425 1.00 89.62 82 ALA A O 1
ATOM 644 N N . GLU A 1 83 ? -2.656 4.949 -19.053 1.00 94.12 83 GLU A N 1
ATOM 645 C CA . GLU A 1 83 ? -2.051 6.275 -19.205 1.00 94.12 83 GLU A CA 1
ATOM 646 C C . GLU A 1 83 ? -2.902 7.302 -18.446 1.00 94.12 83 GLU A C 1
ATOM 648 O O . GLU A 1 83 ? -4.110 7.403 -18.671 1.00 94.12 83 GLU A O 1
ATOM 653 N N . VAL A 1 84 ? -2.284 8.069 -17.545 1.00 92.12 84 VAL A N 1
ATOM 654 C CA . VAL A 1 84 ? -2.953 9.131 -16.779 1.00 92.12 84 VAL A CA 1
ATOM 655 C C . VAL A 1 84 ? -2.450 10.484 -17.272 1.00 92.12 84 VAL A C 1
ATOM 657 O O . VAL A 1 84 ? -1.258 10.767 -17.194 1.00 92.12 84 VAL A O 1
ATOM 660 N N . ARG A 1 85 ? -3.357 11.337 -17.764 1.00 94.25 85 ARG A N 1
ATOM 661 C CA . ARG A 1 85 ? -3.045 12.715 -18.178 1.00 94.25 85 ARG A CA 1
ATOM 662 C C . ARG A 1 85 ? -3.545 13.699 -17.132 1.00 94.25 85 ARG A C 1
ATOM 664 O O . ARG A 1 85 ? -4.749 13.815 -16.916 1.00 94.25 85 ARG A O 1
ATOM 671 N N . LEU A 1 86 ? -2.615 14.389 -16.482 1.00 92.75 86 LEU A N 1
ATOM 672 C CA . LEU A 1 86 ? -2.911 15.456 -15.533 1.00 92.75 86 LEU A CA 1
ATOM 673 C C . LEU A 1 86 ? -2.919 16.785 -16.290 1.00 92.75 86 LEU A C 1
ATOM 675 O O . LEU A 1 86 ? -1.942 17.127 -16.950 1.00 92.75 86 LEU A O 1
ATOM 679 N N . TYR A 1 87 ? -4.032 17.507 -16.211 1.00 93.94 87 TYR A N 1
ATOM 680 C CA . TYR A 1 87 ? -4.191 18.822 -16.820 1.00 93.94 87 TYR A CA 1
ATOM 681 C C . TYR A 1 87 ? -4.363 19.866 -15.723 1.00 93.94 87 TYR A C 1
ATOM 683 O O . TYR A 1 87 ? -5.147 19.658 -14.796 1.00 93.94 87 TYR A O 1
ATOM 691 N N . ASP A 1 88 ? -3.667 20.988 -15.864 1.00 92.50 88 ASP A N 1
ATOM 692 C CA . ASP A 1 88 ? -3.845 22.167 -15.021 1.00 92.50 88 ASP A CA 1
ATOM 693 C C . ASP A 1 88 ? -4.787 23.184 -15.671 1.00 92.50 88 ASP A C 1
ATOM 695 O O . ASP A 1 88 ? -5.242 23.018 -16.808 1.00 92.50 88 ASP A O 1
ATOM 699 N N . ARG A 1 89 ? -5.122 24.238 -14.918 1.00 91.25 89 ARG A N 1
ATOM 700 C CA . ARG A 1 89 ? -5.946 25.332 -15.436 1.00 91.25 89 ARG A CA 1
ATOM 701 C C . ARG A 1 89 ? -5.254 25.974 -16.643 1.00 91.25 89 ARG A C 1
ATOM 703 O O . ARG A 1 89 ? -4.078 26.312 -16.560 1.00 91.25 89 ARG A O 1
ATOM 710 N N . LEU A 1 90 ? -6.017 26.128 -17.724 1.00 82.56 90 LEU A N 1
ATOM 711 C CA . LEU A 1 90 ? -5.592 26.773 -18.966 1.00 82.56 90 LEU A CA 1
ATOM 712 C C . LEU A 1 90 ? -5.244 28.253 -18.762 1.00 82.56 90 LEU A C 1
ATOM 714 O O . LEU A 1 90 ? -5.966 28.915 -17.975 1.00 82.56 90 LEU A O 1
#

pLDDT: mean 76.55, std 21.39, range [26.75, 94.25]

Radius of gyration: 15.81 Å; chains: 1; bounding box: 35×35×38 Å

Sequence (90 aa):
MELKEELPAGSENVTGQCEKGFRRLTKDQPVGLKYIGIVLNLIREVTDAFGNVHELRVRALPLTEENKPKAFVHWVSSPATAEVRLYDRL

InterPro domains:
  IPR011035 Large ribosomal subunit protein bL25/Gln-tRNA synthetase, anti-codon-binding domain superfamily [SSF50715] (15-90)
  IPR020056 Large ribosomal subunit protein bL25/Gln-tRNA synthetase, N-terminal [G3DSA:2.40.240.10] (10-80)

Foldseek 3Di:
DDDDDDDDDDDDDPPLDDDPDDQDAHQPFWEAEPPPQKIWHFPDFDADPVGDGDDTDIDIDGHDPVNDGSYYDYDDPDDDDDDDDDDDDD

Organism: Necator americanus (NCBI:txid51031)

Secondary structure (DSSP, 8-state):
-----PPP--------S--TT--S--SS--EEETTTTEEEEEEEEEE-TTS-EEEEEEEEEE--STT--S-EE---SSPPP---------